Protein AF-A0A975FSP6-F1 (afdb_monomer)

Mean predicted aligned error: 14.66 Å

Secondary structure (DSSP, 8-state):
--TTHHHHHHHHHHHHHHHHHHHHHHHHHHHHHHHHHHHHHHHHHHHHHHHSEEEEEEGGGEEEEEE------S-EEPP---S--TTT------EE----EEEEEEEEEETTTEEEEEEEEESS-HHHHHHHHHTSSEEEEEEETTEEEEEEE--GGGG-

Radius of gyration: 24.95 Å; Cα contacts (8 Å, |Δi|>4): 186; chains: 1; bounding box: 72×28×61 Å

Sequence (160 aa):
MKLGDTKDFFSNLDFYRTTMIIILILDILLKKTSKSLIKSKKINIDRFKKNGTKIEIDTKNCDIIINDEIIKPSFYESSSIYGIKFLKRAKYNVREKKHVQSKLICRYNDDLVGKVEFFKLVNIDSSILKYEICRRSKIDVYTNKGDLENYYIDLEFLKE

Nearest PDB structures (foldseek):
  5x8r-assembly1_y  TM=5.340E-01  e=7.351E+00  Spinacia oleracea
  2c9r-assembly1_A  TM=3.355E-01  e=5.187E+00  Pseudomonas syringae pv. tomato
  6rup-assembly1_B-2  TM=2.967E-01  e=6.175E+00  Homo sapiens

Structure (mmCIF, N/CA/C/O backbone):
data_AF-A0A975FSP6-F1
#
_entry.id   AF-A0A975FSP6-F1
#
loop_
_atom_site.group_PDB
_atom_site.id
_atom_site.type_symbol
_atom_site.label_atom_id
_atom_site.label_alt_id
_atom_site.label_comp_id
_atom_site.label_asym_id
_atom_site.label_entity_id
_atom_site.label_seq_id
_atom_site.pdbx_PDB_ins_code
_atom_site.Cartn_x
_atom_site.Cartn_y
_atom_site.Cartn_z
_atom_site.occupancy
_atom_site.B_iso_or_equiv
_atom_site.auth_seq_id
_atom_site.auth_comp_id
_atom_site.auth_asym_id
_atom_site.auth_atom_id
_atom_site.pdbx_PDB_model_num
ATOM 1 N N . MET A 1 1 ? 54.920 11.124 -46.131 1.00 44.72 1 MET A N 1
ATOM 2 C CA . MET A 1 1 ? 54.144 10.693 -44.950 1.00 44.72 1 MET A CA 1
ATOM 3 C C . MET A 1 1 ? 54.023 11.911 -44.042 1.00 44.72 1 MET A C 1
ATOM 5 O O . MET A 1 1 ? 55.028 12.344 -43.495 1.00 44.72 1 MET A O 1
ATOM 9 N N . LYS A 1 2 ? 52.880 12.609 -44.085 1.00 40.69 2 LYS A N 1
ATOM 10 C CA . LYS A 1 2 ? 52.721 13.941 -43.478 1.00 40.69 2 LYS A CA 1
ATOM 11 C C . LYS A 1 2 ? 52.423 13.805 -41.982 1.00 40.69 2 LYS A C 1
ATOM 13 O O . LYS A 1 2 ? 51.567 13.022 -41.600 1.00 40.69 2 LYS A O 1
ATOM 18 N N . LEU A 1 3 ? 53.093 14.626 -41.174 1.00 44.09 3 LEU A N 1
ATOM 19 C CA . LEU A 1 3 ? 52.961 14.788 -39.716 1.00 44.09 3 LEU A CA 1
ATOM 20 C C . LEU A 1 3 ? 51.569 15.295 -39.236 1.00 44.09 3 LEU A C 1
ATOM 22 O O . LEU A 1 3 ? 51.462 15.854 -38.147 1.00 44.09 3 LEU A O 1
ATOM 26 N N . GLY A 1 4 ? 50.516 15.167 -40.050 1.00 47.06 4 GLY A N 1
ATOM 27 C CA . GLY A 1 4 ? 49.194 15.758 -39.803 1.00 47.06 4 GLY A CA 1
ATOM 28 C C . GLY A 1 4 ? 48.224 14.870 -39.020 1.00 47.06 4 GLY A C 1
ATOM 29 O O . GLY A 1 4 ? 47.397 15.394 -38.285 1.00 47.06 4 GLY A O 1
ATOM 30 N N . ASP A 1 5 ? 48.362 13.545 -39.108 1.00 47.50 5 ASP A N 1
ATOM 31 C CA . ASP A 1 5 ? 47.318 12.613 -38.647 1.00 47.50 5 ASP A CA 1
ATOM 32 C C . ASP A 1 5 ? 47.353 12.305 -37.139 1.00 47.50 5 ASP A C 1
ATOM 34 O O . ASP A 1 5 ? 46.429 11.707 -36.592 1.00 47.50 5 ASP A O 1
ATOM 38 N N . THR A 1 6 ? 48.407 12.709 -36.425 1.00 48.66 6 THR A N 1
ATOM 39 C CA . THR A 1 6 ? 48.540 12.413 -34.990 1.00 48.66 6 THR A CA 1
ATOM 40 C C . THR A 1 6 ? 47.762 13.392 -34.114 1.00 48.66 6 THR A C 1
ATOM 42 O O . THR A 1 6 ? 47.202 12.975 -33.103 1.00 48.66 6 THR A O 1
ATOM 45 N N . LYS A 1 7 ? 47.656 14.673 -34.496 1.00 47.00 7 LYS A N 1
ATOM 46 C CA . LYS A 1 7 ? 46.946 15.688 -33.692 1.00 47.00 7 LYS A CA 1
ATOM 47 C C . LYS A 1 7 ? 45.443 15.419 -33.590 1.00 47.00 7 LYS A C 1
ATOM 49 O O . LYS A 1 7 ? 44.885 15.566 -32.505 1.00 47.00 7 LYS A O 1
ATOM 54 N N . ASP A 1 8 ? 44.824 14.952 -34.671 1.00 48.69 8 ASP A N 1
ATOM 55 C CA . ASP A 1 8 ? 43.397 14.609 -34.695 1.00 48.69 8 ASP A CA 1
ATOM 56 C C . ASP A 1 8 ? 43.093 13.293 -33.963 1.00 48.69 8 ASP A C 1
ATOM 58 O O . ASP A 1 8 ? 41.988 13.088 -33.459 1.00 48.69 8 ASP A O 1
ATOM 62 N N . PHE A 1 9 ? 44.075 12.397 -33.843 1.00 46.00 9 PHE A N 1
ATOM 63 C CA . PHE A 1 9 ? 43.928 11.162 -33.073 1.00 46.00 9 PHE A CA 1
ATOM 64 C C . PHE A 1 9 ? 43.997 11.420 -31.559 1.00 46.00 9 PHE A C 1
ATOM 66 O O . PHE A 1 9 ? 43.183 10.885 -30.804 1.00 46.00 9 PHE A O 1
ATOM 73 N N . PHE A 1 10 ? 44.921 12.278 -31.108 1.00 46.28 10 PHE A N 1
ATOM 74 C CA . PHE A 1 10 ? 45.036 12.655 -29.693 1.00 46.28 10 PHE A CA 1
ATOM 75 C C . PHE A 1 10 ? 43.858 13.516 -29.215 1.00 46.28 10 PHE A C 1
ATOM 77 O O . PHE A 1 10 ? 43.336 13.263 -28.132 1.00 46.28 10 PHE A O 1
ATOM 84 N N . SER A 1 11 ? 43.370 14.455 -30.036 1.00 53.06 11 SER A N 1
ATOM 85 C CA . SER A 1 11 ? 42.202 15.282 -29.691 1.00 53.06 11 SER A CA 1
ATOM 86 C C . SER A 1 11 ? 40.923 14.451 -29.532 1.00 53.06 11 SER A C 1
ATOM 88 O O . SER A 1 11 ? 40.149 14.669 -28.599 1.00 53.06 11 SER A O 1
ATOM 90 N N . ASN A 1 12 ? 40.736 13.434 -30.379 1.00 54.28 12 ASN A N 1
ATOM 91 C CA . ASN A 1 12 ? 39.644 12.477 -30.239 1.00 54.28 12 ASN A CA 1
ATOM 92 C C . ASN A 1 12 ? 39.801 11.617 -28.976 1.00 54.28 12 ASN A C 1
ATOM 94 O O . ASN A 1 12 ? 38.827 11.417 -28.252 1.00 54.28 12 ASN A O 1
ATOM 98 N N . LEU A 1 13 ? 41.009 11.137 -28.659 1.00 55.22 13 LEU A N 1
ATOM 99 C CA . LEU A 1 13 ? 41.260 10.326 -27.461 1.00 55.22 13 LEU A CA 1
ATOM 100 C C . LEU A 1 13 ? 40.981 11.101 -26.158 1.00 55.22 13 LEU A C 1
ATOM 102 O O . LEU A 1 13 ? 40.381 10.553 -25.229 1.00 55.22 13 LEU A O 1
ATOM 106 N N . ASP A 1 14 ? 41.366 12.376 -26.104 1.00 59.44 14 ASP A N 1
ATOM 107 C CA . ASP A 1 14 ? 41.105 13.258 -24.964 1.00 59.44 14 ASP A CA 1
ATOM 108 C C . ASP A 1 14 ? 39.616 13.610 -24.836 1.00 59.44 14 ASP A C 1
ATOM 110 O O . ASP A 1 14 ? 39.090 13.662 -23.720 1.00 59.44 14 ASP A O 1
ATOM 114 N N . PHE A 1 15 ? 38.898 13.742 -25.956 1.00 62.75 15 PHE A N 1
ATOM 115 C CA . PHE A 1 15 ? 37.440 13.890 -25.978 1.00 62.75 15 PHE A CA 1
ATOM 116 C C . PHE A 1 15 ? 36.715 12.638 -25.445 1.00 62.75 15 PHE A C 1
ATOM 118 O O . PHE A 1 15 ? 35.800 12.738 -24.623 1.00 62.75 15 PHE A O 1
ATOM 125 N N . TYR A 1 16 ? 37.148 11.432 -25.831 1.00 60.03 16 TYR A N 1
ATOM 126 C CA . TYR A 1 16 ? 36.582 10.181 -25.302 1.00 60.03 16 TYR A CA 1
ATOM 127 C C . TYR A 1 16 ? 36.880 9.983 -23.810 1.00 60.03 16 TYR A C 1
ATOM 129 O O . TYR A 1 16 ? 36.033 9.499 -23.058 1.00 60.03 16 TYR A O 1
ATOM 137 N N . ARG A 1 17 ? 38.069 10.387 -23.349 1.00 60.34 17 ARG A N 1
ATOM 138 C CA . ARG A 1 17 ? 38.437 10.340 -21.926 1.00 60.34 17 ARG A CA 1
ATOM 139 C C . ARG A 1 17 ? 37.622 11.319 -21.090 1.00 60.34 17 ARG A C 1
ATOM 141 O O . ARG A 1 17 ? 37.090 10.927 -20.055 1.00 60.34 17 ARG A O 1
ATOM 148 N N . THR A 1 18 ? 37.478 12.562 -21.541 1.00 69.06 18 THR A N 1
ATOM 149 C CA . THR A 1 18 ? 36.673 13.572 -20.837 1.00 69.06 18 THR A CA 1
ATOM 150 C C . THR A 1 18 ? 35.193 13.197 -20.795 1.00 69.06 18 THR A C 1
ATOM 152 O O . THR A 1 18 ? 34.585 13.280 -19.730 1.00 69.06 18 THR A O 1
ATOM 155 N N . THR A 1 19 ? 34.619 12.689 -21.888 1.00 66.50 19 THR A N 1
ATOM 156 C CA . THR A 1 19 ? 33.223 12.209 -21.900 1.00 66.50 19 THR A CA 1
ATOM 157 C C . THR A 1 19 ? 32.999 11.006 -20.978 1.00 66.50 19 THR A C 1
ATOM 159 O O . THR A 1 19 ? 32.029 11.002 -20.221 1.00 66.50 19 THR A O 1
ATOM 162 N N . MET A 1 20 ? 33.909 10.026 -20.950 1.00 67.50 20 MET A N 1
ATOM 163 C CA . MET A 1 20 ? 33.862 8.910 -19.991 1.00 67.50 20 MET A CA 1
ATOM 164 C C . MET A 1 20 ? 33.929 9.386 -18.535 1.00 67.50 20 MET A C 1
ATOM 166 O O . MET A 1 20 ? 33.145 8.925 -17.708 1.00 67.50 20 MET A O 1
ATOM 170 N N . ILE A 1 21 ? 34.817 10.335 -18.221 1.00 74.62 21 ILE A N 1
ATOM 171 C CA . ILE A 1 21 ? 34.938 10.914 -16.874 1.00 74.62 21 ILE A CA 1
ATOM 172 C C . ILE A 1 21 ? 33.641 11.629 -16.473 1.00 74.62 21 ILE A C 1
ATOM 174 O O . ILE A 1 21 ? 33.155 11.428 -15.361 1.00 74.62 21 ILE A O 1
ATOM 178 N N . ILE A 1 22 ? 33.036 12.406 -17.376 1.00 75.69 22 ILE A N 1
ATOM 179 C CA . ILE A 1 22 ? 31.762 13.096 -17.127 1.00 75.69 22 ILE A CA 1
ATOM 180 C C . ILE A 1 22 ? 30.636 12.091 -16.846 1.00 75.69 22 ILE A C 1
ATOM 182 O O . ILE A 1 22 ? 29.899 12.263 -15.875 1.00 75.69 22 ILE A O 1
ATOM 186 N N . ILE A 1 23 ? 30.523 11.018 -17.638 1.00 70.88 23 ILE A N 1
ATOM 187 C CA . ILE A 1 23 ? 29.527 9.953 -17.420 1.00 70.88 23 ILE A CA 1
ATOM 188 C C . ILE A 1 23 ? 29.719 9.304 -16.043 1.00 70.88 23 ILE A C 1
ATOM 190 O O . ILE A 1 23 ? 28.748 9.073 -15.323 1.00 70.88 23 ILE A O 1
ATOM 194 N N . LEU A 1 24 ? 30.967 9.053 -15.649 1.00 70.75 24 LEU A N 1
ATOM 195 C CA . LEU A 1 24 ? 31.303 8.416 -14.377 1.00 70.75 24 LEU A CA 1
ATOM 196 C C . LEU A 1 24 ? 30.980 9.330 -13.180 1.00 70.75 24 LEU A C 1
ATOM 198 O O . LEU A 1 24 ? 30.416 8.874 -12.185 1.00 70.75 24 LEU A O 1
ATOM 202 N N . ILE A 1 25 ? 31.253 10.634 -13.297 1.00 78.06 25 ILE A N 1
ATOM 203 C CA . ILE A 1 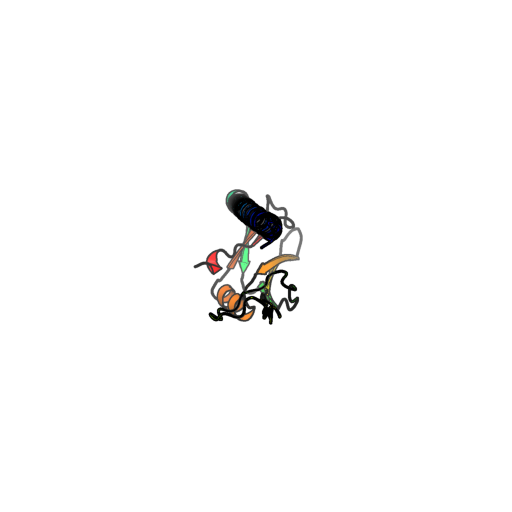25 ? 30.869 11.647 -12.301 1.00 78.06 25 ILE A CA 1
ATOM 204 C C . ILE A 1 25 ? 29.342 11.736 -12.172 1.00 78.06 25 ILE A C 1
ATOM 206 O O . ILE A 1 25 ? 28.821 11.742 -11.054 1.00 78.06 25 ILE A O 1
ATOM 210 N N . LEU A 1 26 ? 28.616 11.763 -13.294 1.00 67.62 26 LEU A N 1
ATOM 211 C CA . LEU A 1 26 ? 27.151 11.786 -13.304 1.00 67.62 26 LEU A CA 1
ATOM 212 C C . LEU A 1 26 ? 26.559 10.536 -12.639 1.00 67.62 26 LEU A C 1
ATOM 214 O O . LEU A 1 26 ? 25.660 10.663 -11.809 1.00 67.62 26 LEU A O 1
ATOM 218 N N . ASP A 1 27 ? 27.091 9.346 -12.926 1.00 66.44 27 ASP A N 1
ATOM 219 C CA . ASP A 1 27 ? 26.640 8.092 -12.309 1.00 66.44 27 ASP A CA 1
ATOM 220 C C . ASP A 1 27 ? 26.876 8.077 -10.785 1.00 66.44 27 ASP A C 1
ATOM 222 O O . ASP A 1 27 ? 25.988 7.707 -10.010 1.00 66.44 27 ASP A O 1
ATOM 226 N N . ILE A 1 28 ? 28.032 8.565 -10.316 1.00 76.56 28 ILE A N 1
ATOM 227 C CA . ILE A 1 28 ? 28.318 8.710 -8.877 1.00 76.56 28 ILE A CA 1
ATOM 228 C C . ILE A 1 28 ? 27.328 9.677 -8.213 1.00 76.56 28 ILE A C 1
ATOM 230 O O . ILE A 1 28 ? 26.786 9.371 -7.143 1.00 76.56 28 ILE A O 1
ATOM 234 N N . LEU A 1 29 ? 27.077 10.835 -8.831 1.00 71.19 29 LEU A N 1
ATOM 235 C CA . LEU A 1 29 ? 26.151 11.837 -8.305 1.00 71.19 29 LEU A CA 1
ATOM 236 C C . LEU A 1 29 ? 24.723 11.286 -8.220 1.00 71.19 29 LEU A C 1
ATOM 238 O O . LEU A 1 29 ? 24.112 11.387 -7.156 1.00 71.19 29 LEU A O 1
ATOM 242 N N . LEU A 1 30 ? 24.233 10.631 -9.279 1.00 61.16 30 LEU A N 1
ATOM 243 C CA . LEU A 1 30 ? 22.906 10.001 -9.333 1.00 61.16 30 LEU A CA 1
ATOM 244 C C . LEU A 1 30 ? 22.740 8.891 -8.282 1.00 61.16 30 LEU A C 1
ATOM 246 O O . LEU A 1 30 ? 21.707 8.789 -7.608 1.00 61.16 30 LEU A O 1
ATOM 250 N N . LYS A 1 31 ? 23.773 8.069 -8.075 1.00 67.19 31 LYS A N 1
ATOM 251 C CA . LYS A 1 31 ? 23.780 7.044 -7.019 1.00 67.19 31 LYS A CA 1
ATOM 252 C C . LYS A 1 31 ? 23.742 7.657 -5.618 1.00 67.19 31 LYS A C 1
ATOM 254 O O . LYS A 1 31 ? 23.122 7.095 -4.715 1.00 67.19 31 LYS A O 1
ATOM 259 N N . LYS A 1 32 ? 24.386 8.806 -5.404 1.00 66.06 32 LYS A N 1
ATOM 260 C CA . LYS A 1 32 ? 24.396 9.486 -4.101 1.00 66.06 32 LYS A CA 1
ATOM 261 C C . LYS A 1 32 ? 23.048 10.141 -3.788 1.00 66.06 32 LYS A C 1
ATOM 263 O O . LYS A 1 32 ? 22.542 9.972 -2.676 1.00 66.06 32 LYS A O 1
ATOM 268 N N . THR A 1 33 ? 22.442 10.842 -4.746 1.00 59.09 33 THR A N 1
ATOM 269 C CA . THR A 1 33 ? 21.113 11.455 -4.576 1.00 59.09 33 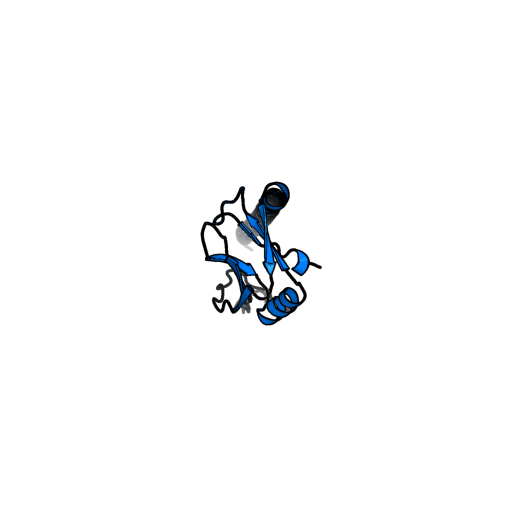THR A CA 1
ATOM 270 C C . THR A 1 33 ? 20.029 10.408 -4.360 1.00 59.09 33 THR A C 1
ATOM 272 O O . THR A 1 33 ? 19.245 10.544 -3.423 1.00 59.09 33 THR A O 1
ATOM 275 N N . SER A 1 34 ? 20.025 9.317 -5.130 1.00 59.22 34 SER A N 1
ATOM 276 C CA . SER A 1 34 ? 19.058 8.224 -4.944 1.00 59.22 34 SER A CA 1
ATOM 277 C C . SER A 1 34 ? 19.157 7.574 -3.558 1.00 59.22 34 SER A C 1
ATOM 279 O O . SER A 1 34 ? 18.142 7.420 -2.877 1.00 59.22 34 SER A O 1
ATOM 281 N N . LYS A 1 35 ? 20.372 7.280 -3.071 1.00 64.75 35 LY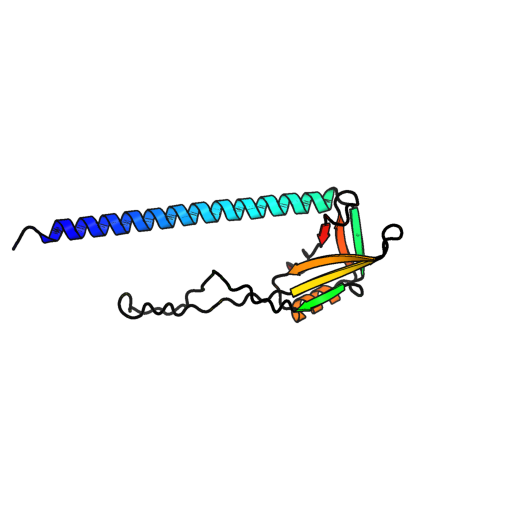S A N 1
ATOM 282 C CA . LYS A 1 35 ? 20.586 6.781 -1.699 1.00 64.75 35 LYS A CA 1
ATOM 283 C C . LYS A 1 35 ? 20.076 7.756 -0.632 1.00 64.75 35 LYS A C 1
ATOM 285 O O . LYS A 1 35 ? 19.459 7.322 0.341 1.00 64.75 35 LYS A O 1
ATOM 290 N N . SER A 1 36 ? 20.311 9.057 -0.809 1.00 64.19 36 SER A N 1
ATOM 291 C CA . SER A 1 36 ? 19.821 10.093 0.111 1.00 64.19 36 SER A CA 1
ATOM 292 C C . SER A 1 36 ? 18.289 10.131 0.168 1.00 64.19 36 SER A C 1
ATOM 294 O O . SER A 1 36 ? 17.708 10.118 1.254 1.00 64.19 36 SER A O 1
ATOM 296 N N . LEU A 1 37 ? 17.630 10.076 -0.994 1.00 58.81 37 LEU A N 1
ATOM 297 C CA . LEU A 1 37 ? 16.169 10.050 -1.103 1.00 58.81 37 LEU A CA 1
ATOM 298 C C . LEU A 1 37 ? 15.567 8.814 -0.423 1.00 58.81 37 LEU A C 1
ATOM 300 O O . LEU A 1 37 ? 14.603 8.935 0.332 1.00 58.81 37 LEU A O 1
ATOM 304 N N . ILE A 1 38 ? 16.167 7.635 -0.621 1.00 71.62 38 ILE A N 1
ATOM 305 C CA . ILE A 1 38 ? 15.741 6.393 0.043 1.00 71.62 38 ILE A CA 1
ATOM 306 C C . ILE A 1 38 ? 15.860 6.527 1.567 1.00 71.62 38 ILE A C 1
ATOM 308 O O . ILE A 1 38 ? 14.933 6.161 2.293 1.00 71.62 38 ILE A O 1
ATOM 312 N N . LYS A 1 39 ? 16.973 7.084 2.062 1.00 71.25 39 LYS A N 1
ATOM 313 C CA . LYS A 1 39 ? 17.202 7.282 3.500 1.00 71.25 39 LYS A CA 1
ATOM 314 C C . LYS A 1 39 ? 16.203 8.272 4.104 1.00 71.25 39 LYS A C 1
ATOM 316 O O . LYS A 1 39 ? 15.636 7.986 5.153 1.00 71.25 39 LYS A O 1
ATOM 321 N N . SER A 1 40 ? 15.951 9.398 3.436 1.00 68.00 40 SER A N 1
ATOM 322 C CA . SER A 1 40 ? 14.966 10.396 3.872 1.00 68.00 40 SER A CA 1
ATOM 323 C C . SER A 1 40 ? 13.548 9.818 3.914 1.00 68.00 40 SER A C 1
ATOM 325 O O . SER A 1 40 ? 12.855 9.962 4.921 1.00 68.00 40 SER A O 1
ATOM 327 N N . LYS A 1 41 ? 13.147 9.071 2.876 1.00 74.94 41 LYS A N 1
ATOM 328 C CA . LYS A 1 41 ? 11.849 8.387 2.835 1.00 74.94 41 LYS A CA 1
ATOM 329 C C . LYS A 1 41 ? 11.691 7.408 3.997 1.00 74.94 41 LYS A C 1
ATOM 331 O O . LYS A 1 41 ? 10.653 7.416 4.649 1.00 74.94 41 LYS A O 1
ATOM 336 N N . LYS A 1 42 ? 12.726 6.611 4.286 1.00 80.94 42 LYS A N 1
ATOM 337 C CA . LYS A 1 42 ? 12.727 5.683 5.425 1.00 80.94 42 LYS A CA 1
ATOM 338 C C . LYS A 1 42 ? 12.551 6.419 6.758 1.00 80.94 42 LYS A C 1
ATOM 340 O O . LYS A 1 42 ? 11.691 6.039 7.537 1.00 80.94 42 LYS A O 1
ATOM 345 N N . ILE A 1 43 ? 13.289 7.510 6.979 1.00 80.50 43 ILE A N 1
ATOM 346 C CA . ILE A 1 43 ? 13.182 8.323 8.205 1.00 80.50 43 ILE A CA 1
ATOM 347 C C . ILE A 1 43 ? 11.766 8.884 8.392 1.00 80.50 43 ILE A C 1
ATOM 349 O O . ILE A 1 43 ? 11.244 8.875 9.505 1.00 80.50 43 ILE A O 1
ATOM 353 N N . ASN A 1 44 ? 11.137 9.367 7.319 1.00 80.31 44 ASN A N 1
ATOM 354 C CA . ASN A 1 44 ? 9.775 9.887 7.399 1.00 80.31 44 ASN A CA 1
ATOM 355 C C . ASN A 1 44 ? 8.770 8.778 7.724 1.00 80.31 44 ASN A C 1
ATOM 357 O O . ASN A 1 44 ? 7.949 8.967 8.614 1.00 80.31 44 ASN A O 1
ATOM 361 N N . ILE A 1 45 ? 8.869 7.615 7.072 1.00 83.88 45 ILE A N 1
ATOM 362 C CA . ILE A 1 45 ? 8.017 6.453 7.375 1.00 83.88 45 ILE A CA 1
ATOM 363 C C . ILE A 1 45 ? 8.183 6.027 8.838 1.00 83.88 45 ILE A C 1
ATOM 365 O O . ILE A 1 45 ? 7.191 5.873 9.544 1.00 83.88 45 ILE A O 1
ATOM 369 N N . ASP A 1 46 ? 9.422 5.920 9.323 1.00 85.38 46 ASP A N 1
ATOM 370 C CA . ASP A 1 46 ? 9.700 5.574 10.720 1.00 85.38 46 ASP A CA 1
ATOM 371 C C . ASP A 1 46 ? 9.086 6.601 11.688 1.00 85.38 46 ASP A C 1
ATOM 373 O O . ASP A 1 46 ? 8.599 6.237 12.759 1.00 85.38 46 ASP A O 1
ATOM 377 N N . ARG A 1 47 ? 9.064 7.888 11.314 1.00 84.81 47 ARG A N 1
ATOM 378 C CA . ARG A 1 47 ? 8.403 8.944 12.093 1.00 84.81 47 ARG A CA 1
ATOM 379 C C . ARG A 1 47 ? 6.884 8.762 12.125 1.00 84.81 47 ARG A C 1
ATOM 381 O O . ARG A 1 47 ? 6.315 8.889 13.205 1.00 84.81 47 ARG A O 1
ATOM 388 N N . PHE A 1 48 ? 6.245 8.445 10.996 1.00 84.38 48 PHE A N 1
ATOM 389 C CA . PHE A 1 48 ? 4.809 8.129 10.956 1.00 84.38 48 PHE A CA 1
ATOM 390 C C . PHE A 1 48 ? 4.474 6.939 11.845 1.00 84.38 48 PHE A C 1
ATOM 392 O O . PHE A 1 48 ? 3.545 7.013 12.639 1.00 84.38 48 PHE A O 1
ATOM 399 N N . LYS A 1 49 ? 5.265 5.868 11.764 1.00 85.88 49 LYS A N 1
ATOM 400 C CA . LYS A 1 49 ? 5.030 4.659 12.555 1.00 85.88 49 LYS A CA 1
ATOM 401 C C . LYS A 1 49 ? 5.196 4.881 14.058 1.00 85.88 49 LYS A C 1
ATOM 403 O O . LYS A 1 49 ? 4.463 4.286 14.838 1.00 85.88 49 LYS A O 1
ATOM 408 N N . LYS A 1 50 ? 6.161 5.711 14.471 1.00 86.44 50 LYS A N 1
ATOM 409 C CA . LYS A 1 50 ? 6.451 5.961 15.894 1.00 86.44 50 LYS A CA 1
ATOM 410 C C . LYS A 1 50 ? 5.555 7.015 16.534 1.00 86.44 50 LYS A C 1
ATOM 412 O O . LYS A 1 50 ? 5.208 6.873 17.699 1.00 86.44 50 LYS A O 1
ATOM 417 N N . ASN A 1 51 ? 5.232 8.077 15.797 1.00 86.00 51 ASN A N 1
ATOM 418 C CA . ASN A 1 51 ? 4.592 9.271 16.358 1.00 86.00 51 ASN A CA 1
ATOM 419 C C . ASN A 1 51 ? 3.195 9.535 15.781 1.00 86.00 51 ASN A C 1
ATOM 421 O O . ASN A 1 51 ? 2.542 10.490 16.199 1.00 86.00 51 ASN A O 1
ATOM 425 N N . GLY A 1 52 ? 2.776 8.765 14.778 1.00 87.19 52 GLY A N 1
ATOM 426 C CA . GLY A 1 52 ? 1.473 8.906 14.149 1.00 87.19 52 GLY A CA 1
ATOM 427 C C . GLY A 1 52 ? 0.379 8.138 14.879 1.00 87.19 52 GLY A C 1
ATOM 428 O O . GLY A 1 52 ? 0.642 7.219 15.655 1.00 87.19 52 GLY A O 1
ATOM 429 N N . THR A 1 53 ? -0.864 8.505 14.592 1.00 89.44 53 THR A N 1
ATOM 430 C CA . THR A 1 53 ? -2.039 7.763 15.044 1.00 89.44 53 THR A CA 1
ATOM 431 C C . THR A 1 53 ? -2.258 6.584 14.106 1.00 89.44 53 THR A C 1
ATOM 433 O O . THR A 1 53 ? -2.323 6.762 12.888 1.00 89.44 53 THR A O 1
ATOM 436 N N . LYS A 1 54 ? -2.351 5.378 14.669 1.00 93.12 54 LYS A N 1
ATOM 437 C CA . LYS A 1 54 ? -2.621 4.153 13.916 1.00 93.12 54 LYS A CA 1
ATOM 438 C C . LYS A 1 54 ? -4.127 3.995 13.697 1.00 93.12 54 LYS A C 1
ATOM 440 O O . LYS A 1 54 ? -4.884 3.969 14.662 1.00 93.12 54 LYS A O 1
ATOM 445 N N . ILE A 1 55 ? -4.530 3.835 12.444 1.00 92.88 55 ILE A N 1
ATOM 446 C CA . ILE A 1 55 ? -5.887 3.495 12.017 1.00 92.88 55 ILE A CA 1
ATOM 447 C C . ILE A 1 55 ? -5.829 2.109 11.379 1.00 92.88 55 ILE A C 1
ATOM 449 O O . ILE A 1 55 ? -5.095 1.898 10.415 1.00 92.88 55 ILE A O 1
ATOM 453 N N . GLU A 1 56 ? -6.591 1.159 11.915 1.00 94.31 56 GLU A N 1
ATOM 454 C CA . GLU A 1 56 ? -6.689 -0.187 11.347 1.00 94.31 56 GLU A CA 1
ATOM 455 C C . GLU A 1 56 ? -7.927 -0.286 10.455 1.00 94.31 56 GLU A C 1
ATOM 457 O O . GLU A 1 56 ? -9.054 -0.146 10.928 1.00 94.31 56 GLU A O 1
ATOM 462 N N . ILE A 1 57 ? -7.725 -0.553 9.168 1.00 94.31 57 ILE A N 1
ATOM 463 C CA . ILE A 1 57 ? -8.802 -0.635 8.178 1.00 94.31 57 ILE A CA 1
ATOM 464 C C . ILE A 1 57 ? -8.969 -2.089 7.745 1.00 94.31 57 ILE A C 1
ATOM 466 O O . ILE A 1 57 ? -7.998 -2.726 7.346 1.00 94.31 57 ILE A O 1
ATOM 470 N N . ASP A 1 58 ? -10.190 -2.626 7.811 1.00 93.94 58 ASP A N 1
ATOM 471 C CA . ASP A 1 58 ? -10.502 -3.955 7.264 1.00 93.94 58 ASP A CA 1
ATOM 472 C C . ASP A 1 58 ? -10.206 -3.980 5.756 1.00 93.94 58 ASP A C 1
ATOM 474 O O . ASP A 1 58 ? -10.589 -3.065 5.024 1.00 93.94 58 ASP A O 1
ATOM 478 N N . THR A 1 59 ? -9.537 -5.029 5.276 1.00 92.25 59 THR A N 1
ATOM 479 C CA . THR A 1 59 ? -9.198 -5.174 3.852 1.00 92.25 59 THR A CA 1
ATOM 480 C C . THR A 1 59 ? -10.424 -5.201 2.945 1.00 92.25 59 THR A C 1
ATOM 482 O O . THR A 1 59 ? -10.321 -4.804 1.787 1.00 92.25 59 THR A O 1
ATOM 485 N N . LYS A 1 60 ? -11.602 -5.566 3.463 1.00 92.44 60 LYS A N 1
ATOM 486 C CA . LYS A 1 60 ? -12.892 -5.466 2.757 1.00 92.44 60 LYS A CA 1
ATOM 487 C C . LYS A 1 60 ? -13.294 -4.031 2.420 1.00 92.44 60 LYS A C 1
ATOM 489 O O . LYS A 1 60 ? -14.064 -3.826 1.488 1.00 92.44 60 LYS A O 1
ATOM 494 N N . ASN A 1 61 ? -12.780 -3.050 3.158 1.00 93.31 61 ASN A N 1
ATOM 495 C CA . ASN A 1 61 ? -13.003 -1.628 2.899 1.00 93.31 61 ASN A CA 1
ATOM 496 C C . ASN A 1 61 ? -11.934 -1.029 1.972 1.00 93.31 61 ASN A C 1
ATOM 498 O O . ASN A 1 61 ? -11.893 0.194 1.799 1.00 93.31 61 ASN A O 1
ATOM 502 N N . CYS A 1 62 ? -11.068 -1.864 1.390 1.00 93.62 62 CYS A N 1
ATOM 503 C CA . CYS A 1 62 ? -10.047 -1.443 0.449 1.00 93.62 62 CYS A CA 1
ATOM 504 C C . CYS A 1 62 ? -10.327 -1.974 -0.962 1.00 93.62 62 CYS A C 1
ATOM 506 O O . CYS A 1 62 ? -10.464 -3.175 -1.178 1.00 93.62 62 CYS A O 1
ATOM 508 N N . ASP A 1 63 ? -10.332 -1.067 -1.933 1.00 92.81 63 ASP A N 1
ATOM 509 C CA . ASP A 1 63 ? -10.422 -1.375 -3.353 1.00 92.81 63 ASP A CA 1
ATOM 510 C C . ASP A 1 63 ? -9.057 -1.257 -4.022 1.00 92.81 63 ASP A C 1
ATOM 512 O O . ASP A 1 63 ? -8.213 -0.438 -3.646 1.00 92.81 63 ASP A O 1
ATOM 516 N N . ILE A 1 64 ? -8.857 -2.058 -5.065 1.00 91.44 64 ILE A N 1
ATOM 517 C CA . ILE A 1 64 ? -7.670 -1.998 -5.912 1.00 91.44 64 ILE A CA 1
ATOM 518 C C . ILE A 1 64 ? -8.127 -1.747 -7.336 1.00 91.44 64 ILE A C 1
ATOM 520 O O . ILE A 1 64 ? -8.899 -2.519 -7.900 1.00 91.44 64 ILE A O 1
ATOM 524 N N . ILE A 1 65 ? -7.634 -0.653 -7.900 1.00 87.94 65 ILE A N 1
ATOM 525 C CA . ILE A 1 65 ? -7.944 -0.211 -9.253 1.00 87.94 65 ILE A CA 1
ATOM 526 C C . ILE A 1 65 ? -6.683 -0.367 -10.099 1.00 87.94 65 ILE A C 1
ATOM 528 O O . ILE A 1 65 ? -5.578 -0.027 -9.660 1.00 87.94 65 ILE A O 1
ATOM 532 N N . ILE A 1 66 ? -6.854 -0.883 -11.315 1.00 81.56 66 ILE A N 1
ATOM 533 C CA . ILE A 1 66 ? -5.797 -0.903 -12.325 1.00 81.56 66 ILE A CA 1
ATOM 534 C C . ILE A 1 66 ? -5.472 0.550 -12.672 1.00 81.56 66 ILE A C 1
ATOM 536 O O . ILE A 1 66 ? -6.356 1.288 -13.104 1.00 81.56 66 ILE A O 1
ATOM 540 N N . ASN A 1 67 ? -4.225 0.978 -12.460 1.00 69.81 67 ASN A N 1
ATOM 541 C CA . ASN A 1 67 ? -3.791 2.275 -12.959 1.00 69.81 67 ASN A CA 1
ATOM 542 C C . ASN A 1 67 ? -3.197 2.076 -14.357 1.00 69.81 67 ASN A C 1
ATOM 544 O O . ASN A 1 67 ? -1.991 1.887 -14.508 1.00 69.81 67 ASN A O 1
ATOM 548 N N . ASP A 1 68 ? -4.065 2.092 -15.370 1.00 55.91 68 ASP A N 1
ATOM 549 C CA . ASP A 1 68 ? -3.692 1.967 -16.788 1.00 55.91 68 ASP A CA 1
ATOM 550 C C . ASP A 1 68 ? -2.954 3.199 -17.334 1.00 55.91 68 ASP A C 1
ATOM 552 O O . ASP A 1 68 ? -2.594 3.240 -18.514 1.00 55.91 68 ASP A O 1
ATOM 556 N N . GLU A 1 69 ? -2.683 4.205 -16.494 1.00 54.91 69 GLU A N 1
ATOM 557 C CA . GLU A 1 69 ? -1.712 5.241 -16.816 1.00 54.91 69 GLU A CA 1
ATOM 558 C C . GLU A 1 69 ? -0.331 4.596 -16.963 1.00 54.91 69 GLU A C 1
ATOM 560 O O . GLU A 1 69 ? 0.452 4.470 -16.021 1.00 54.91 69 GLU A O 1
ATOM 565 N N . ILE A 1 70 ? -0.031 4.179 -18.194 1.00 48.00 70 ILE A N 1
ATOM 566 C CA . ILE A 1 70 ? 1.310 3.856 -18.653 1.00 48.00 70 ILE A CA 1
ATOM 567 C C . ILE A 1 70 ? 2.149 5.098 -18.362 1.00 48.00 70 ILE A C 1
ATOM 569 O O . ILE A 1 70 ? 2.148 6.062 -19.131 1.00 48.00 70 ILE A O 1
ATOM 573 N N . ILE A 1 71 ? 2.871 5.086 -17.243 1.00 46.91 71 ILE A N 1
ATOM 574 C CA . ILE A 1 71 ? 3.950 6.033 -17.004 1.00 46.91 71 ILE A CA 1
ATOM 575 C C . ILE A 1 71 ? 4.903 5.808 -18.171 1.00 46.91 71 ILE A C 1
ATOM 577 O O . ILE A 1 71 ? 5.594 4.790 -18.195 1.00 46.91 71 ILE A O 1
ATOM 581 N N . LYS A 1 72 ? 4.895 6.707 -19.167 1.00 41.16 72 LYS A N 1
ATOM 582 C CA . LYS A 1 72 ? 5.860 6.684 -20.270 1.00 41.16 72 LYS A CA 1
ATOM 583 C C . LYS A 1 72 ? 7.245 6.616 -19.628 1.00 41.16 72 LYS A C 1
ATOM 585 O O . LYS A 1 72 ? 7.639 7.578 -18.963 1.00 41.16 72 LYS A O 1
ATOM 590 N N . PRO A 1 73 ? 7.966 5.492 -19.733 1.00 45.75 73 PRO A N 1
ATOM 591 C CA . PRO A 1 73 ? 9.230 5.373 -19.043 1.00 45.75 73 PRO A CA 1
ATOM 592 C C . PRO A 1 73 ? 10.243 6.264 -19.765 1.00 45.75 73 PRO A C 1
ATOM 594 O O . PRO A 1 73 ? 10.462 6.130 -20.963 1.00 45.75 73 PRO A O 1
ATOM 597 N N . SER A 1 74 ? 10.918 7.146 -19.032 1.00 41.69 74 SER A N 1
ATOM 598 C CA . SER A 1 74 ? 12.175 7.769 -19.473 1.00 41.69 74 SER A CA 1
ATOM 599 C C . SER A 1 74 ? 13.368 6.804 -19.365 1.00 41.69 74 SER A C 1
ATOM 601 O O . SER A 1 74 ? 14.516 7.205 -19.553 1.00 41.69 74 SER A O 1
ATOM 603 N N . PHE A 1 75 ? 13.105 5.527 -19.059 1.00 46.56 75 PHE A N 1
ATOM 604 C CA . PHE A 1 75 ? 14.099 4.490 -18.827 1.00 46.56 75 PHE A CA 1
ATOM 605 C C . PHE A 1 75 ? 13.974 3.363 -19.847 1.00 46.56 75 PHE A C 1
ATOM 607 O O . PHE A 1 75 ? 12.896 2.845 -20.139 1.00 46.56 75 PHE A O 1
ATOM 614 N N . TYR A 1 76 ? 15.133 2.974 -20.351 1.00 45.66 76 TYR A N 1
ATOM 615 C CA . TYR A 1 76 ? 15.313 2.103 -21.492 1.00 45.66 76 TYR A CA 1
ATOM 616 C C . TYR A 1 76 ? 16.202 0.933 -21.075 1.00 45.66 76 TYR A C 1
ATOM 618 O O . TYR A 1 76 ? 17.303 1.148 -20.569 1.00 45.66 76 TYR A O 1
ATOM 626 N N . GLU A 1 77 ? 15.728 -0.304 -21.239 1.00 40.06 77 GLU A N 1
ATOM 627 C CA . GLU A 1 77 ? 16.514 -1.497 -20.901 1.00 40.06 77 GLU A CA 1
ATOM 628 C C . GLU A 1 77 ? 17.336 -1.952 -22.119 1.00 40.06 77 GLU A C 1
ATOM 630 O O . GLU A 1 77 ? 16.817 -2.077 -23.231 1.00 40.06 77 GLU A O 1
ATOM 635 N N . SER A 1 78 ? 18.638 -2.173 -21.915 1.00 41.59 78 SER A N 1
ATOM 636 C CA . SER A 1 78 ? 19.550 -2.707 -22.932 1.00 41.59 78 SER A CA 1
ATOM 637 C C . SER A 1 78 ? 19.318 -4.211 -23.093 1.00 41.59 78 SER A C 1
ATOM 639 O O . SER A 1 78 ? 19.482 -4.965 -22.134 1.00 41.59 78 SER A O 1
ATOM 641 N N . SER A 1 79 ? 18.942 -4.673 -24.291 1.00 41.34 79 SER A N 1
ATOM 642 C CA . SER A 1 79 ? 18.848 -6.111 -24.569 1.00 41.34 79 SER A CA 1
ATOM 643 C C . SER A 1 79 ? 20.245 -6.725 -24.690 1.00 41.34 79 SER A C 1
ATOM 645 O O . SER A 1 79 ? 21.065 -6.233 -25.469 1.00 41.34 79 SER A O 1
ATOM 647 N N . SER A 1 80 ? 20.495 -7.829 -23.988 1.00 46.06 80 SER A N 1
ATOM 648 C CA . SER A 1 80 ? 21.738 -8.603 -24.042 1.00 46.06 80 SER A CA 1
ATOM 649 C C . SER A 1 80 ? 21.915 -9.318 -25.387 1.00 46.06 80 SER A C 1
ATOM 651 O O . SER A 1 80 ? 21.704 -10.520 -25.512 1.00 46.06 80 SER A O 1
ATOM 653 N N . ILE A 1 81 ? 22.331 -8.588 -26.419 1.00 43.69 81 ILE A N 1
ATOM 654 C CA . ILE A 1 81 ? 22.824 -9.192 -27.659 1.00 43.69 81 ILE A CA 1
ATOM 655 C C . ILE A 1 81 ? 24.322 -8.910 -27.736 1.00 43.69 81 ILE A C 1
ATOM 657 O O . ILE A 1 81 ? 24.763 -7.854 -28.189 1.00 43.69 81 ILE A O 1
ATOM 661 N N . TYR A 1 82 ? 25.104 -9.874 -27.249 1.00 46.09 82 TYR A N 1
ATOM 662 C CA . TYR A 1 82 ? 26.532 -9.976 -27.532 1.00 46.09 82 TYR A CA 1
ATOM 663 C C . TYR A 1 82 ? 26.724 -10.077 -29.052 1.00 46.09 82 TYR A C 1
ATOM 665 O O . TYR A 1 82 ? 26.227 -11.014 -29.673 1.00 46.09 82 TYR A O 1
ATOM 673 N N . GLY A 1 83 ? 27.447 -9.132 -29.662 1.00 35.12 83 GLY A N 1
ATOM 674 C CA . GLY A 1 83 ? 27.888 -9.283 -31.052 1.00 35.12 83 GLY A CA 1
ATOM 675 C C . GLY A 1 83 ? 28.111 -7.985 -31.822 1.00 35.12 83 GLY A C 1
ATOM 676 O O . GLY A 1 83 ? 27.228 -7.522 -32.536 1.00 35.12 83 GLY A O 1
ATOM 677 N N . ILE A 1 84 ? 29.322 -7.433 -31.697 1.00 38.72 84 ILE A N 1
ATOM 678 C CA . ILE A 1 84 ? 30.117 -6.755 -32.744 1.00 38.72 84 ILE A CA 1
ATOM 679 C C . ILE A 1 84 ? 29.303 -6.158 -33.917 1.00 38.72 84 ILE A C 1
ATOM 681 O O . ILE A 1 84 ? 29.352 -6.653 -35.039 1.00 38.72 84 ILE A O 1
ATOM 685 N N . LYS A 1 85 ? 28.583 -5.050 -33.689 1.00 39.28 85 LYS A N 1
ATOM 686 C CA . LYS A 1 85 ? 28.115 -4.119 -34.745 1.00 39.28 85 LYS A CA 1
ATOM 687 C C . LYS A 1 85 ? 28.094 -2.679 -34.227 1.00 39.28 85 LYS A C 1
ATOM 689 O O . LYS A 1 85 ? 27.102 -1.969 -34.354 1.00 39.28 85 LYS A O 1
ATOM 694 N N . PHE A 1 86 ? 29.209 -2.245 -33.648 1.00 40.53 86 PHE A N 1
ATOM 695 C CA . PHE A 1 86 ? 29.338 -0.960 -32.954 1.00 40.53 86 PHE A CA 1
ATOM 696 C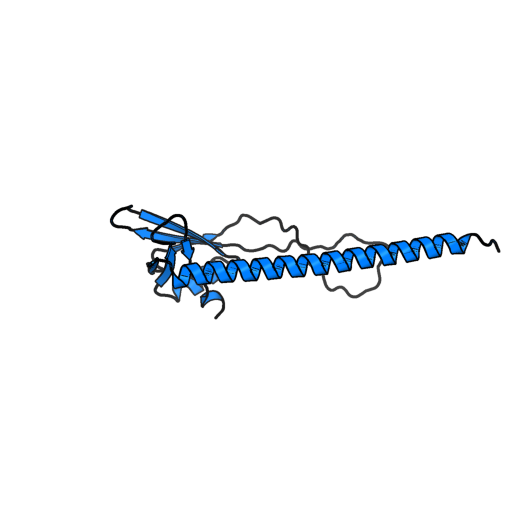 C . PHE A 1 86 ? 29.122 0.306 -33.812 1.00 40.53 86 PHE A C 1
ATOM 698 O O . PHE A 1 86 ? 29.068 1.383 -33.237 1.00 40.53 86 PHE A O 1
ATOM 705 N N . LEU A 1 87 ? 28.955 0.244 -35.145 1.00 41.84 87 LEU A N 1
ATOM 706 C CA . LEU A 1 87 ? 28.950 1.473 -35.969 1.00 41.84 87 LEU A CA 1
ATOM 707 C C . LEU A 1 87 ? 27.884 1.598 -37.075 1.00 41.84 87 LEU A C 1
ATOM 709 O O . LEU A 1 87 ? 27.901 2.591 -37.793 1.00 41.84 87 LEU A O 1
ATOM 713 N N . LYS A 1 88 ? 26.933 0.664 -37.250 1.00 39.47 88 LYS A N 1
ATOM 714 C CA . LYS A 1 88 ? 25.974 0.763 -38.387 1.00 39.47 88 LYS A CA 1
ATOM 715 C C . LYS A 1 88 ? 24.488 0.537 -38.100 1.00 39.47 88 LYS A C 1
ATOM 717 O O . LYS A 1 88 ? 23.683 0.650 -39.019 1.00 39.47 88 LYS A O 1
ATOM 722 N N . ARG A 1 89 ? 24.081 0.242 -36.863 1.00 38.28 89 ARG A N 1
ATOM 723 C CA . ARG A 1 89 ? 22.660 0.044 -36.507 1.00 38.28 89 ARG A CA 1
ATOM 724 C C . ARG A 1 89 ? 22.358 0.462 -35.069 1.00 38.28 89 ARG A C 1
ATOM 726 O O . ARG A 1 89 ? 21.754 -0.299 -34.325 1.00 38.28 89 ARG A O 1
ATOM 733 N N . ALA A 1 90 ? 22.705 1.687 -34.683 1.00 41.50 90 ALA A N 1
ATOM 734 C CA . ALA A 1 90 ? 22.175 2.295 -33.459 1.00 41.50 90 ALA A CA 1
ATOM 735 C C . ALA A 1 90 ? 20.679 2.672 -33.611 1.00 41.50 90 ALA A C 1
ATOM 737 O O . ALA A 1 90 ? 20.243 3.736 -33.186 1.00 41.50 90 ALA A O 1
ATOM 738 N N . LYS A 1 91 ? 19.859 1.792 -34.213 1.00 42.25 91 LYS A N 1
ATOM 739 C CA . LYS A 1 91 ? 18.453 1.677 -33.825 1.00 42.25 91 LYS A CA 1
ATOM 740 C C . LYS A 1 91 ? 18.520 1.038 -32.451 1.00 42.25 91 LYS A C 1
ATOM 742 O O . LYS A 1 91 ? 18.580 -0.183 -32.344 1.00 42.25 91 LYS A O 1
ATOM 747 N N . TYR A 1 92 ? 18.655 1.884 -31.437 1.00 46.56 92 TYR A N 1
ATOM 748 C CA . TYR A 1 92 ? 18.485 1.534 -30.040 1.00 46.56 92 TYR A CA 1
ATOM 749 C C . TYR A 1 92 ? 17.242 0.650 -29.942 1.00 46.56 92 TYR A C 1
ATOM 751 O O . TYR A 1 92 ? 16.118 1.129 -30.064 1.00 46.56 92 TYR A O 1
ATOM 759 N N . ASN A 1 93 ? 17.455 -0.664 -29.851 1.00 45.31 93 ASN A N 1
ATOM 760 C CA . ASN A 1 93 ? 16.389 -1.654 -29.795 1.00 45.31 93 ASN A CA 1
ATOM 761 C C . ASN A 1 93 ? 15.941 -1.711 -28.340 1.00 45.31 93 ASN A C 1
ATOM 763 O O . ASN 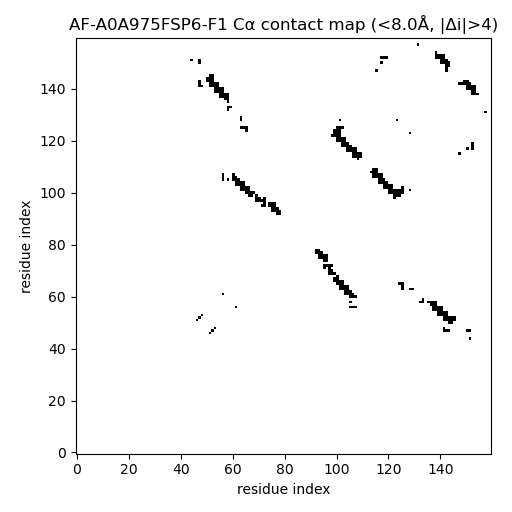A 1 93 ? 16.225 -2.628 -27.577 1.00 45.31 93 ASN A O 1
ATOM 767 N N . VAL A 1 94 ? 15.381 -0.586 -27.950 1.00 49.28 94 VAL A N 1
ATOM 768 C CA . VAL A 1 94 ? 15.093 -0.199 -26.600 1.00 49.28 94 VAL A CA 1
ATOM 769 C C . VAL A 1 94 ? 13.633 -0.531 -26.384 1.00 49.28 94 VAL A C 1
ATOM 771 O O . VAL A 1 94 ? 12.755 -0.015 -27.073 1.00 49.28 94 VAL A O 1
ATOM 774 N N . ARG A 1 95 ? 13.379 -1.470 -25.477 1.00 48.62 95 ARG A N 1
ATOM 775 C CA . ARG A 1 95 ? 12.013 -1.811 -25.097 1.00 48.62 95 ARG A CA 1
ATOM 776 C C . ARG A 1 95 ? 11.579 -0.856 -23.998 1.00 48.62 95 ARG A C 1
ATOM 778 O O . ARG A 1 95 ? 12.296 -0.677 -23.013 1.00 48.62 95 ARG A O 1
ATOM 785 N N . GLU A 1 96 ? 10.412 -0.248 -24.178 1.00 48.69 96 GLU A N 1
ATOM 786 C CA . GLU A 1 96 ? 9.754 0.493 -23.108 1.00 48.69 96 GLU A CA 1
ATOM 787 C C . GLU A 1 96 ? 9.487 -0.463 -21.946 1.00 48.69 96 GLU A C 1
ATOM 789 O O . GLU A 1 96 ? 8.788 -1.472 -22.091 1.00 48.69 96 GLU A O 1
ATOM 794 N N . LYS A 1 97 ? 10.055 -0.155 -20.779 1.00 54.69 97 LYS A N 1
ATOM 795 C CA . LYS A 1 97 ? 9.746 -0.883 -19.555 1.00 54.69 97 LYS A CA 1
ATOM 796 C C . LYS A 1 97 ? 8.375 -0.430 -19.069 1.00 54.69 97 LYS A C 1
ATOM 798 O O . LYS A 1 97 ? 8.251 0.604 -18.418 1.00 54.69 97 LYS A O 1
ATOM 803 N N . LYS A 1 98 ? 7.334 -1.189 -19.414 1.00 57.06 98 LYS A N 1
ATOM 804 C CA . LYS A 1 98 ? 5.987 -0.967 -18.878 1.00 57.06 98 LYS A CA 1
ATOM 805 C C . LYS A 1 98 ? 6.027 -1.190 -17.368 1.00 57.06 98 LYS A C 1
ATOM 807 O O . LYS A 1 98 ? 6.191 -2.317 -16.906 1.00 57.06 98 LYS A O 1
ATOM 812 N N . HIS A 1 99 ? 5.916 -0.112 -16.604 1.00 58.84 99 HIS A N 1
ATOM 813 C CA . HIS A 1 99 ? 5.717 -0.199 -15.167 1.00 58.84 99 HIS A CA 1
ATOM 814 C C . HIS A 1 99 ? 4.229 -0.418 -14.918 1.00 58.84 99 HIS A C 1
ATOM 816 O O . HIS A 1 99 ? 3.435 0.497 -15.108 1.00 58.84 99 HIS A O 1
ATOM 822 N N . VAL A 1 100 ? 3.854 -1.637 -14.530 1.00 70.44 100 VAL A N 1
ATOM 823 C CA . VAL A 1 100 ? 2.491 -1.913 -14.067 1.00 70.44 100 VAL A CA 1
ATOM 824 C C . VAL A 1 100 ? 2.329 -1.251 -12.702 1.00 70.44 100 VAL A C 1
ATOM 826 O O . VAL A 1 100 ? 3.115 -1.507 -11.784 1.00 70.44 100 VAL A O 1
ATOM 829 N N . GLN A 1 101 ? 1.349 -0.361 -12.588 1.00 82.19 101 GLN A N 1
ATOM 830 C CA . GLN A 1 101 ? 1.034 0.341 -11.356 1.00 82.19 101 GLN A CA 1
ATOM 831 C C . GLN A 1 101 ? -0.430 0.095 -10.996 1.00 82.19 101 GLN A C 1
ATOM 833 O O . GLN A 1 101 ? -1.314 0.106 -11.845 1.00 82.19 101 GLN A O 1
ATOM 838 N N . SER A 1 102 ? -0.678 -0.116 -9.713 1.00 88.56 102 SER A N 1
ATOM 839 C CA . SER A 1 102 ? -2.011 -0.288 -9.150 1.00 88.56 102 SER A CA 1
ATOM 840 C C . SER A 1 102 ? -2.283 0.803 -8.133 1.00 88.56 102 SER A C 1
ATOM 842 O O . SER A 1 102 ? -1.370 1.272 -7.447 1.00 88.56 102 SER A O 1
ATOM 844 N N . LYS A 1 103 ? -3.547 1.194 -8.009 1.00 91.44 103 LYS A N 1
ATOM 845 C CA . LYS A 1 103 ? -4.007 2.141 -6.998 1.00 91.44 103 LYS A CA 1
ATOM 846 C C . LYS A 1 103 ? -4.778 1.384 -5.924 1.00 91.44 103 LYS A C 1
ATOM 848 O O . LYS A 1 103 ? -5.832 0.828 -6.208 1.00 91.44 103 LYS A O 1
ATOM 853 N N . LEU A 1 104 ? -4.253 1.379 -4.702 1.00 93.88 104 LEU A N 1
ATOM 854 C CA . LEU A 1 104 ? -4.968 0.928 -3.509 1.00 93.88 104 LEU A CA 1
ATOM 855 C C . LEU A 1 104 ? -5.756 2.108 -2.937 1.00 93.88 104 LEU A C 1
ATOM 857 O O . LEU A 1 104 ? -5.180 3.185 -2.777 1.00 93.88 104 LEU A O 1
ATOM 861 N N . ILE A 1 105 ? -7.034 1.910 -2.624 1.00 94.56 105 ILE A N 1
ATOM 862 C CA . ILE A 1 105 ? -7.914 2.896 -1.989 1.00 94.56 105 ILE A CA 1
ATOM 863 C C . ILE A 1 105 ? -8.562 2.240 -0.776 1.00 94.56 105 ILE A C 1
ATOM 865 O O . ILE A 1 105 ? -9.348 1.322 -0.944 1.00 94.56 105 ILE A O 1
ATOM 869 N N . CYS A 1 106 ? -8.269 2.712 0.428 1.00 95.38 106 CYS A N 1
ATOM 870 C CA . CYS A 1 106 ? -8.848 2.219 1.671 1.00 95.38 106 CYS A CA 1
ATOM 871 C C . CYS A 1 106 ? -9.789 3.257 2.268 1.00 95.38 106 CYS A C 1
ATOM 873 O O . CYS A 1 106 ? -9.430 4.427 2.388 1.00 95.38 106 CYS A O 1
ATOM 875 N N . ARG A 1 107 ? -10.990 2.826 2.653 1.00 94.62 107 ARG A N 1
ATOM 876 C CA . ARG A 1 107 ? -12.027 3.710 3.186 1.00 94.62 107 ARG A CA 1
ATOM 877 C C . ARG A 1 107 ? -12.191 3.510 4.681 1.00 94.62 107 ARG A C 1
ATOM 879 O O . ARG A 1 107 ? -12.309 2.382 5.154 1.00 94.62 107 ARG A O 1
ATOM 886 N N . TYR A 1 108 ? -12.226 4.615 5.403 1.00 92.38 108 TYR A N 1
ATOM 887 C CA . TYR A 1 108 ? -12.396 4.663 6.843 1.00 92.38 108 TYR A CA 1
ATOM 888 C C . TYR A 1 108 ? -13.568 5.583 7.169 1.00 92.38 108 TYR A C 1
ATOM 890 O O . TYR A 1 108 ? -13.670 6.668 6.605 1.00 92.38 108 TYR A O 1
ATOM 898 N N . ASN A 1 109 ? -14.463 5.144 8.047 1.00 88.94 109 ASN A N 1
ATOM 899 C CA . ASN A 1 109 ? -15.510 6.010 8.573 1.00 88.94 109 ASN A CA 1
ATOM 900 C C . ASN A 1 109 ? -15.025 6.551 9.913 1.00 88.94 109 ASN A C 1
ATOM 902 O O . ASN A 1 109 ? -14.867 5.786 10.859 1.00 88.94 109 ASN A O 1
ATOM 906 N N . ASP A 1 110 ? -14.770 7.850 9.952 1.00 85.50 110 ASP A N 1
ATOM 907 C CA . ASP A 1 110 ? -14.484 8.592 11.167 1.00 85.50 110 ASP A CA 1
ATOM 908 C C . ASP A 1 110 ? -15.789 9.164 11.735 1.00 85.50 110 ASP A C 1
ATOM 910 O O . ASP A 1 110 ? -16.603 9.713 10.990 1.00 85.50 110 ASP A O 1
ATOM 914 N N . ASP A 1 111 ? -15.994 9.058 13.045 1.00 82.75 111 ASP A N 1
ATOM 915 C CA . ASP A 1 111 ? -17.236 9.509 13.684 1.00 82.75 111 ASP A CA 1
ATOM 916 C C . ASP A 1 111 ? -17.408 11.041 13.655 1.00 82.75 111 ASP A C 1
ATOM 918 O O . ASP A 1 111 ? -18.530 11.537 13.753 1.00 82.75 111 ASP A O 1
ATOM 922 N N . LEU A 1 112 ? -16.316 11.803 13.514 1.00 81.44 112 LEU A N 1
ATOM 923 C CA . LEU A 1 112 ? -16.327 13.269 13.520 1.00 81.44 112 LEU A CA 1
ATOM 924 C C . LEU A 1 112 ? -16.309 13.848 12.104 1.00 81.44 112 LEU A C 1
ATOM 926 O O . LEU A 1 112 ? -17.012 14.816 11.817 1.00 81.44 112 LEU A O 1
ATOM 930 N N . VAL A 1 113 ? -15.480 13.275 11.229 1.00 78.56 113 VAL A N 1
ATOM 931 C CA . VAL A 1 113 ? -15.229 13.792 9.871 1.00 78.56 113 VAL A CA 1
ATOM 932 C C . VAL A 1 113 ? -16.075 13.067 8.815 1.00 78.56 113 VAL A C 1
ATOM 934 O O . VAL A 1 113 ? -16.261 13.561 7.703 1.00 78.56 113 VAL A O 1
ATOM 937 N N . GLY A 1 114 ? -16.642 11.911 9.159 1.00 85.44 114 GLY A N 1
ATOM 938 C CA . GLY A 1 114 ? -17.376 11.057 8.240 1.00 85.44 114 GLY A CA 1
ATOM 939 C C . GLY A 1 114 ? -16.447 10.161 7.422 1.00 85.44 114 GLY A C 1
ATOM 940 O O . GLY A 1 114 ? -15.424 9.671 7.893 1.00 85.44 114 GLY A O 1
ATOM 941 N N . LYS A 1 115 ? -16.828 9.887 6.174 1.00 88.75 115 LYS A N 1
ATOM 942 C CA . LYS A 1 115 ? -16.114 8.939 5.314 1.00 88.75 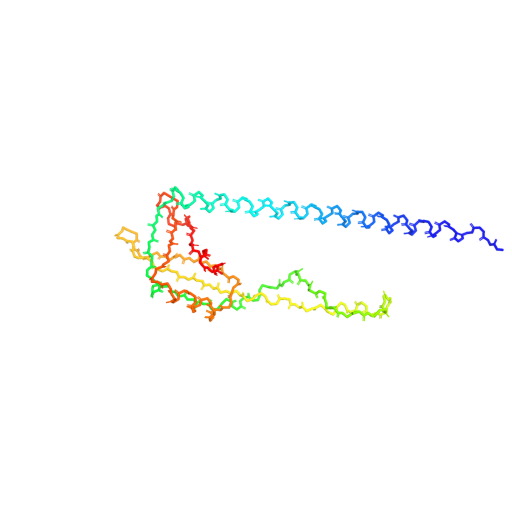115 LYS A CA 1
ATOM 943 C C . LYS A 1 115 ? -14.838 9.560 4.741 1.00 88.75 115 LYS A C 1
ATOM 945 O O . LYS A 1 115 ? -14.897 10.538 4.003 1.00 88.75 115 LYS A O 1
ATOM 950 N N . VAL A 1 116 ? -13.704 8.928 5.016 1.00 92.31 116 VAL A N 1
ATOM 951 C CA . VAL A 1 116 ? -12.361 9.336 4.593 1.00 92.31 116 VAL A CA 1
ATOM 952 C C . VAL A 1 116 ? -11.742 8.253 3.718 1.00 92.31 116 VAL A C 1
ATOM 954 O O . VAL A 1 116 ? -11.892 7.056 3.975 1.00 92.31 116 VAL A O 1
ATOM 957 N N . GLU A 1 117 ? -11.049 8.666 2.660 1.00 93.75 117 GLU A N 1
ATOM 958 C CA . GLU A 1 117 ? -10.387 7.759 1.725 1.00 93.75 117 GLU A CA 1
ATOM 959 C C . GLU A 1 117 ? -8.873 7.976 1.735 1.00 93.75 117 GLU A C 1
ATOM 961 O O . GLU A 1 117 ? -8.377 9.076 1.500 1.00 93.75 117 GLU A O 1
ATOM 966 N N . PHE A 1 118 ? -8.133 6.896 1.954 1.00 93.88 118 PHE A N 1
ATOM 967 C CA . PHE A 1 118 ? -6.681 6.854 1.853 1.00 93.88 118 PHE A CA 1
ATOM 968 C C . PHE A 1 118 ? -6.297 6.146 0.564 1.00 93.88 118 PHE A C 1
ATOM 970 O O . PHE A 1 118 ? -6.813 5.068 0.276 1.00 93.88 118 PHE A O 1
ATOM 977 N N . PHE A 1 119 ? -5.359 6.694 -0.204 1.00 92.94 119 PHE A N 1
ATOM 978 C CA . PHE A 1 119 ? -4.902 6.070 -1.438 1.00 92.94 119 PHE A CA 1
ATOM 979 C C . PHE A 1 119 ? -3.384 5.926 -1.497 1.00 92.94 119 PHE A C 1
ATOM 981 O O . PHE A 1 119 ? -2.618 6.724 -0.960 1.00 92.94 119 PHE A O 1
ATOM 988 N N . LYS A 1 120 ? -2.920 4.891 -2.195 1.00 91.00 120 LYS A N 1
ATOM 989 C CA . LYS A 1 120 ? -1.496 4.692 -2.467 1.00 91.00 120 LYS A CA 1
ATOM 990 C C . LYS A 1 120 ? -1.298 4.031 -3.818 1.00 91.00 120 LYS A C 1
ATOM 992 O O . LYS A 1 120 ? -1.921 3.019 -4.128 1.00 91.00 120 LYS A O 1
ATOM 997 N N . LEU A 1 121 ? -0.391 4.602 -4.604 1.00 89.00 121 LEU A N 1
ATOM 998 C CA . LEU A 1 121 ? 0.098 3.983 -5.829 1.00 89.00 121 LEU A CA 1
ATOM 999 C C . LEU A 1 121 ? 1.173 2.951 -5.482 1.00 89.00 121 LEU A C 1
ATOM 1001 O O . LEU A 1 121 ? 2.104 3.229 -4.718 1.00 89.00 121 LEU A O 1
ATOM 1005 N N . VAL A 1 122 ? 1.038 1.755 -6.043 1.00 87.94 122 VAL A N 1
ATOM 1006 C CA . VAL A 1 122 ? 1.912 0.610 -5.796 1.00 87.94 122 VAL A CA 1
ATOM 1007 C C . VAL A 1 122 ? 2.371 0.061 -7.138 1.00 87.94 122 VAL A C 1
ATOM 1009 O O . VAL A 1 122 ? 1.556 -0.232 -8.005 1.00 87.94 122 VAL A O 1
ATOM 1012 N N . ASN A 1 123 ? 3.680 -0.094 -7.320 1.00 85.06 123 ASN A N 1
ATOM 1013 C CA . ASN A 1 123 ? 4.267 -0.592 -8.568 1.00 85.06 123 ASN A CA 1
ATOM 1014 C C . ASN A 1 123 ? 4.210 -2.131 -8.637 1.00 85.06 123 ASN A C 1
ATOM 1016 O O . ASN A 1 123 ? 5.247 -2.789 -8.705 1.00 85.06 123 ASN A O 1
ATOM 1020 N N . ILE A 1 124 ? 3.006 -2.691 -8.516 1.00 84.69 124 ILE A N 1
ATOM 1021 C CA . ILE A 1 124 ? 2.693 -4.124 -8.563 1.00 84.69 124 ILE A CA 1
ATOM 1022 C C . ILE A 1 124 ? 1.425 -4.288 -9.409 1.00 84.69 124 ILE A C 1
ATOM 1024 O O . ILE A 1 124 ? 0.583 -3.388 -9.439 1.00 84.69 124 ILE A O 1
ATOM 1028 N N . ASP A 1 125 ? 1.292 -5.426 -10.090 1.00 85.69 125 ASP A N 1
ATOM 1029 C CA . ASP A 1 125 ? 0.068 -5.797 -10.802 1.00 85.69 125 ASP A CA 1
ATOM 1030 C C . ASP A 1 125 ? -1.155 -5.843 -9.875 1.00 85.69 125 ASP A C 1
ATOM 1032 O O . ASP A 1 125 ? -1.063 -6.267 -8.722 1.00 85.69 125 ASP A O 1
ATOM 1036 N N . SER A 1 126 ? -2.311 -5.425 -10.386 1.00 87.62 126 SER A N 1
ATOM 1037 C CA . SER A 1 126 ? -3.532 -5.294 -9.583 1.00 87.62 126 SER A CA 1
ATOM 1038 C C . SER A 1 126 ? -4.015 -6.627 -9.015 1.00 87.62 126 SER A C 1
ATOM 1040 O O . SER A 1 126 ? -4.488 -6.668 -7.881 1.00 87.62 126 SER A O 1
ATOM 1042 N N . SER A 1 127 ? -3.836 -7.725 -9.753 1.00 87.81 127 SER A N 1
ATOM 1043 C CA . SER A 1 127 ? -4.249 -9.065 -9.335 1.00 87.81 127 SER A CA 1
ATOM 1044 C C . SER A 1 127 ? -3.351 -9.580 -8.216 1.00 87.81 127 SER A C 1
ATOM 1046 O O . SER A 1 127 ? -3.845 -10.104 -7.219 1.00 87.81 127 SER A O 1
ATOM 1048 N N . ILE A 1 128 ? -2.036 -9.374 -8.353 1.00 89.94 128 ILE A N 1
ATOM 1049 C CA . ILE A 1 128 ? -1.048 -9.739 -7.328 1.00 89.94 128 ILE A CA 1
ATOM 1050 C C . ILE A 1 128 ? -1.282 -8.911 -6.066 1.00 89.94 128 ILE A C 1
ATOM 1052 O O . ILE A 1 128 ? -1.367 -9.462 -4.970 1.00 89.94 128 ILE A O 1
ATOM 1056 N N . LEU A 1 129 ? -1.448 -7.594 -6.214 1.00 91.56 129 LEU A N 1
ATOM 1057 C CA . LEU A 1 129 ? -1.727 -6.712 -5.087 1.00 91.56 129 LEU A CA 1
ATOM 1058 C C . LEU A 1 129 ? -3.021 -7.124 -4.382 1.00 91.56 129 LEU A C 1
ATOM 1060 O O . LEU A 1 129 ? -3.050 -7.183 -3.158 1.00 91.56 129 LEU A O 1
ATOM 1064 N N . LYS A 1 130 ? -4.071 -7.463 -5.139 1.00 91.75 130 LYS A N 1
ATOM 1065 C CA . LYS A 1 130 ? -5.342 -7.931 -4.580 1.00 91.75 130 LYS A CA 1
ATOM 1066 C C . LYS A 1 130 ? -5.174 -9.208 -3.785 1.00 91.75 130 LYS A C 1
ATOM 1068 O O . LYS A 1 130 ? -5.672 -9.285 -2.668 1.00 91.75 130 LYS A O 1
ATOM 1073 N N . TYR A 1 131 ? -4.443 -10.172 -4.326 1.00 91.12 131 TYR A N 1
ATOM 1074 C CA . TYR A 1 131 ? -4.149 -11.410 -3.625 1.00 91.12 131 TYR A CA 1
ATOM 1075 C C . TYR A 1 131 ? -3.416 -11.159 -2.298 1.00 91.12 131 TYR A C 1
ATOM 1077 O O . TYR A 1 131 ? -3.884 -11.611 -1.255 1.00 91.12 131 TYR A O 1
ATOM 1085 N N . GLU A 1 132 ? -2.328 -10.383 -2.304 1.00 92.38 132 GLU A N 1
ATOM 1086 C CA . GLU A 1 132 ? -1.555 -10.116 -1.082 1.00 92.38 132 GLU A CA 1
ATOM 1087 C C . GLU A 1 132 ? -2.340 -9.315 -0.039 1.00 92.38 132 GLU A C 1
ATOM 1089 O O . GLU A 1 132 ? -2.242 -9.575 1.160 1.00 92.38 132 GLU A O 1
ATOM 1094 N N . ILE A 1 133 ? -3.166 -8.371 -0.487 1.00 92.75 133 ILE A N 1
ATOM 1095 C CA . ILE A 1 133 ? -4.032 -7.584 0.392 1.00 92.75 133 ILE A CA 1
ATOM 1096 C C . ILE A 1 133 ? -5.102 -8.477 1.025 1.00 92.75 133 ILE A C 1
ATOM 1098 O O . ILE A 1 133 ? -5.272 -8.449 2.239 1.00 92.75 133 ILE A O 1
ATOM 1102 N N . CYS A 1 134 ? -5.776 -9.327 0.246 1.00 90.06 134 CYS A N 1
ATOM 1103 C CA . CYS A 1 134 ? -6.812 -10.228 0.759 1.00 90.06 134 CYS A CA 1
ATOM 1104 C C . CYS A 1 134 ? -6.281 -11.293 1.734 1.00 90.06 134 CYS A C 1
ATOM 1106 O O . CYS A 1 134 ? -7.063 -11.851 2.501 1.00 90.06 134 CYS A O 1
ATOM 1108 N N . ARG A 1 135 ? -4.972 -11.579 1.740 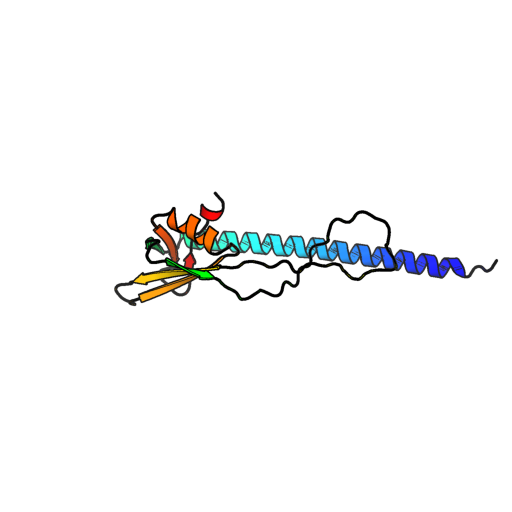1.00 90.75 135 ARG A N 1
ATOM 1109 C CA . ARG A 1 135 ? -4.342 -12.459 2.743 1.00 90.75 135 ARG A CA 1
ATOM 1110 C C . ARG A 1 135 ? -4.227 -11.815 4.123 1.00 90.75 135 ARG A C 1
ATOM 1112 O O . ARG A 1 135 ? -3.957 -12.514 5.098 1.00 90.75 135 ARG A O 1
ATOM 1119 N N . ARG A 1 136 ? -4.409 -10.499 4.221 1.00 89.38 136 ARG A N 1
ATOM 1120 C CA . ARG A 1 136 ? -4.421 -9.758 5.482 1.00 89.38 136 ARG A CA 1
ATOM 1121 C C . ARG A 1 136 ? -5.869 -9.481 5.886 1.00 89.38 136 ARG A C 1
ATOM 1123 O O . ARG A 1 136 ? -6.736 -9.243 5.049 1.00 89.38 136 ARG A O 1
ATOM 1130 N N . SER A 1 137 ? -6.138 -9.498 7.188 1.00 90.81 137 SER A N 1
ATOM 1131 C CA . SER A 1 137 ? -7.439 -9.083 7.725 1.00 90.81 137 SER A CA 1
ATOM 1132 C C . SER A 1 137 ? -7.580 -7.562 7.762 1.00 90.81 137 SER A C 1
ATOM 1134 O O . SER A 1 137 ? -8.677 -7.038 7.604 1.00 90.81 137 SER A O 1
ATOM 1136 N N . LYS A 1 138 ? -6.472 -6.851 7.995 1.00 94.44 138 LYS A N 1
ATOM 1137 C CA . LYS A 1 138 ? -6.445 -5.396 8.140 1.00 94.44 138 LYS A CA 1
ATOM 1138 C C . LYS A 1 138 ? -5.215 -4.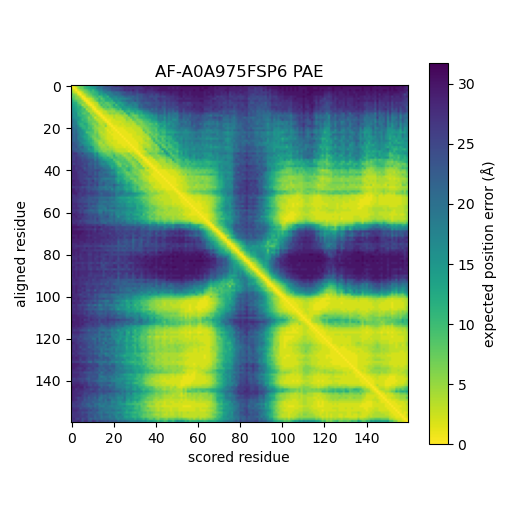780 7.478 1.00 94.44 138 LYS A C 1
ATOM 1140 O O . LYS A 1 138 ? -4.196 -5.450 7.309 1.00 94.44 138 LYS A O 1
ATOM 1145 N N . ILE A 1 139 ? -5.323 -3.498 7.150 1.00 94.62 139 ILE A N 1
ATOM 1146 C CA . ILE A 1 139 ? -4.239 -2.627 6.700 1.00 94.62 139 ILE A CA 1
ATOM 1147 C C . ILE A 1 139 ? -4.098 -1.485 7.691 1.00 94.62 139 ILE A C 1
ATOM 1149 O O . ILE A 1 139 ? -5.080 -0.844 8.065 1.00 94.62 139 ILE A O 1
ATOM 1153 N N . ASP A 1 140 ? -2.855 -1.213 8.064 1.00 94.94 140 ASP A N 1
ATOM 1154 C CA . ASP A 1 140 ? -2.523 -0.141 8.984 1.00 94.94 140 ASP A CA 1
ATOM 1155 C C . ASP A 1 140 ? -2.243 1.152 8.210 1.00 94.94 140 ASP A C 1
ATOM 1157 O O . ASP A 1 140 ? -1.402 1.201 7.307 1.00 94.94 140 ASP A O 1
ATOM 1161 N N . VAL A 1 141 ? -2.947 2.217 8.580 1.00 94.19 141 VAL A N 1
ATOM 1162 C CA . VAL A 1 141 ? -2.725 3.576 8.086 1.00 94.19 141 VAL A CA 1
ATOM 1163 C C . VAL A 1 141 ? -2.262 4.444 9.248 1.00 94.19 141 VAL A C 1
ATOM 1165 O O . VAL A 1 141 ? -2.891 4.480 10.299 1.00 94.19 141 VAL A O 1
ATOM 1168 N N . TYR A 1 142 ? -1.149 5.147 9.066 1.00 92.81 142 TYR A N 1
ATOM 1169 C CA . TYR A 1 142 ? -0.574 6.036 10.071 1.00 92.81 142 TYR A CA 1
ATOM 1170 C C . TYR A 1 142 ? -0.800 7.486 9.667 1.00 92.81 142 TYR A C 1
ATOM 1172 O O . TYR A 1 142 ? -0.339 7.889 8.601 1.00 92.81 142 TYR A O 1
ATOM 1180 N N . THR A 1 143 ? -1.456 8.277 10.511 1.00 90.38 143 THR A N 1
ATOM 1181 C CA . THR A 1 143 ? -1.702 9.709 10.272 1.00 90.38 143 THR A CA 1
ATOM 1182 C C . THR A 1 143 ? -0.828 10.568 11.176 1.00 90.38 143 THR A C 1
ATOM 1184 O O . THR A 1 143 ? -0.479 10.172 12.290 1.00 90.38 143 THR A O 1
ATOM 1187 N N . ASN A 1 144 ? -0.422 11.752 10.722 1.00 83.50 144 ASN A N 1
ATOM 1188 C CA . ASN A 1 144 ? 0.407 12.635 11.541 1.00 83.50 144 ASN A CA 1
ATOM 1189 C C . ASN A 1 144 ? -0.459 13.393 12.558 1.00 83.50 144 ASN A C 1
ATOM 1191 O O . ASN A 1 144 ? -1.103 14.374 12.208 1.00 83.50 144 ASN A O 1
ATOM 1195 N N . LYS A 1 145 ? -0.463 12.963 13.828 1.00 80.56 145 LYS A N 1
ATOM 1196 C CA . LYS A 1 145 ? -1.226 13.612 14.915 1.00 80.56 145 LYS A CA 1
ATOM 1197 C C . LYS A 1 145 ? -2.725 13.805 14.601 1.00 80.56 145 LYS A C 1
ATOM 1199 O O . LYS A 1 145 ? -3.308 14.805 15.007 1.00 80.56 145 LYS A O 1
ATOM 1204 N N . GLY A 1 146 ? -3.339 12.867 13.878 1.00 76.31 146 GLY A N 1
ATOM 1205 C CA . GLY A 1 146 ? -4.754 12.943 13.491 1.00 76.31 146 GLY A CA 1
ATOM 1206 C C . GLY A 1 146 ? -5.043 13.739 12.214 1.00 76.31 146 GLY A C 1
ATOM 1207 O O . GLY A 1 146 ? -6.192 13.780 11.793 1.00 76.31 146 GLY A O 1
ATOM 1208 N N . ASP A 1 147 ? -4.031 14.319 11.563 1.00 84.06 147 ASP A N 1
ATOM 1209 C CA . ASP A 1 147 ? -4.175 14.911 10.230 1.00 84.06 147 ASP A CA 1
ATOM 1210 C C . ASP A 1 147 ? -4.385 13.808 9.179 1.00 84.06 147 ASP A C 1
ATOM 1212 O O . ASP A 1 147 ? -3.459 13.065 8.838 1.00 84.06 147 ASP A O 1
ATOM 1216 N N . LEU A 1 148 ? -5.622 13.689 8.693 1.00 85.38 148 LEU A N 1
ATOM 1217 C CA . LEU A 1 148 ? -6.045 12.647 7.756 1.00 85.38 148 LEU A CA 1
ATOM 1218 C C . LEU A 1 148 ? -5.549 12.886 6.323 1.00 85.38 148 LEU A C 1
ATOM 1220 O O . LEU A 1 148 ? -5.521 11.940 5.538 1.00 85.38 148 LEU A O 1
ATOM 1224 N N . GLU A 1 149 ? -5.116 14.102 5.978 1.00 85.31 149 GLU A N 1
ATOM 1225 C CA . GLU A 1 149 ? -4.502 14.389 4.675 1.00 85.31 149 GLU A CA 1
ATOM 1226 C C . GLU A 1 149 ? -3.036 13.943 4.638 1.00 85.31 149 GLU A C 1
ATOM 1228 O O . GLU A 1 149 ? -2.492 13.607 3.582 1.00 85.31 149 GLU A O 1
ATOM 1233 N N . ASN A 1 150 ? -2.398 13.885 5.807 1.00 87.62 150 ASN A N 1
ATOM 1234 C CA . ASN A 1 150 ? -0.998 13.540 5.958 1.00 87.62 150 ASN A CA 1
ATOM 1235 C C . ASN A 1 150 ? -0.836 12.136 6.542 1.00 87.62 150 ASN A C 1
ATOM 1237 O O . ASN A 1 150 ? -0.720 11.946 7.758 1.00 87.62 150 ASN A O 1
ATOM 1241 N N . TYR A 1 151 ? -0.818 11.144 5.652 1.00 89.81 151 TYR A N 1
ATOM 1242 C CA . TYR A 1 151 ? -0.860 9.737 6.029 1.00 89.81 151 TYR A CA 1
ATOM 1243 C C . TYR A 1 151 ? 0.185 8.866 5.325 1.00 89.81 151 TYR A C 1
ATOM 1245 O O . TYR A 1 151 ? 0.741 9.186 4.272 1.00 89.81 151 TYR A O 1
ATOM 1253 N N . TYR A 1 152 ? 0.411 7.695 5.913 1.00 92.06 152 TYR A N 1
ATOM 1254 C CA . TYR A 1 152 ? 1.201 6.610 5.357 1.00 92.06 152 TYR A CA 1
ATOM 1255 C C . TYR A 1 152 ? 0.432 5.289 5.469 1.00 92.06 152 TYR A C 1
ATOM 1257 O O . TYR A 1 152 ? 0.176 4.810 6.570 1.00 92.06 152 TYR A O 1
ATOM 1265 N N . ILE A 1 153 ? 0.102 4.676 4.328 1.00 93.19 153 ILE A N 1
ATOM 1266 C CA . ILE A 1 153 ? -0.443 3.309 4.285 1.00 93.19 153 ILE A CA 1
ATOM 1267 C C . ILE A 1 153 ? 0.715 2.318 4.378 1.00 93.19 153 ILE A C 1
ATOM 1269 O O . ILE A 1 153 ? 1.606 2.331 3.513 1.00 93.19 153 ILE A O 1
ATOM 1273 N N . ASP A 1 154 ? 0.706 1.453 5.386 1.00 92.12 154 ASP A N 1
ATOM 1274 C CA . ASP A 1 154 ? 1.738 0.445 5.562 1.00 92.12 154 ASP A CA 1
ATOM 1275 C C . ASP A 1 154 ? 1.503 -0.762 4.659 1.00 92.12 154 ASP A C 1
ATOM 1277 O O . ASP A 1 154 ? 0.473 -1.424 4.707 1.00 92.12 154 ASP A O 1
ATOM 1281 N N . LEU A 1 155 ? 2.491 -1.023 3.808 1.00 91.69 155 LEU A N 1
ATOM 1282 C CA . LEU A 1 155 ? 2.507 -2.134 2.862 1.00 91.69 155 LEU A CA 1
ATOM 1283 C C . LEU A 1 155 ? 3.843 -2.882 2.944 1.00 91.69 155 LEU A C 1
ATOM 1285 O O . LEU A 1 155 ? 4.316 -3.425 1.948 1.00 91.69 155 LEU A O 1
ATOM 1289 N N . GLU A 1 156 ? 4.523 -2.838 4.094 1.00 88.50 156 GLU A N 1
ATOM 1290 C CA . GLU A 1 156 ? 5.804 -3.534 4.268 1.00 88.50 156 GLU A CA 1
ATOM 1291 C C . GLU A 1 156 ? 5.690 -5.046 4.103 1.00 88.50 156 GLU A C 1
ATOM 1293 O O . GLU A 1 156 ? 6.627 -5.647 3.586 1.00 88.50 156 GLU A O 1
ATOM 1298 N N . PHE A 1 157 ? 4.525 -5.622 4.403 1.00 86.38 157 PHE A N 1
ATOM 1299 C CA . PHE A 1 157 ? 4.240 -7.036 4.166 1.00 86.38 157 PHE A CA 1
ATOM 1300 C C . PHE A 1 157 ? 4.359 -7.465 2.696 1.00 86.38 157 PHE A C 1
ATOM 1302 O O . PHE A 1 157 ? 4.477 -8.649 2.428 1.00 86.38 157 PHE A O 1
ATOM 1309 N N . LEU A 1 158 ? 4.346 -6.533 1.733 1.00 86.81 158 LEU A N 1
ATOM 1310 C CA . LEU A 1 158 ? 4.589 -6.850 0.318 1.00 86.81 158 LEU A CA 1
ATOM 1311 C C . LEU A 1 158 ? 6.065 -7.171 0.017 1.00 86.81 158 LEU A C 1
ATOM 1313 O O . LEU A 1 158 ? 6.408 -7.449 -1.129 1.00 86.81 158 LEU A O 1
ATOM 1317 N N . LYS A 1 159 ? 6.953 -7.042 1.010 1.00 79.94 159 LYS A N 1
ATOM 1318 C CA . LYS A 1 159 ? 8.382 -7.374 0.912 1.00 79.94 159 LYS A CA 1
ATOM 1319 C C . LYS A 1 159 ? 8.749 -8.676 1.634 1.00 79.94 159 LYS A C 1
ATOM 1321 O O . LYS A 1 159 ? 9.923 -9.038 1.589 1.00 79.94 159 LYS A O 1
ATOM 1326 N N . GLU A 1 160 ? 7.798 -9.284 2.344 1.00 63.88 160 GLU A N 1
ATOM 1327 C CA . GLU A 1 160 ? 7.937 -10.586 3.018 1.00 63.88 160 GLU A CA 1
ATOM 1328 C C . GLU A 1 160 ? 7.785 -11.727 2.007 1.00 63.88 160 GLU A C 1
ATOM 1330 O O . GLU A 1 160 ? 8.556 -12.705 2.124 1.00 63.88 160 GLU A O 1
#

Foldseek 3Di:
DDPPPVVVVVVVVVVVVVVVVVVVVVVVVVVVVVVVVVVVVVVVVVCLVPQFDKDKFFLVQKDKAWPPPQPQDPDWDQDPDDDDPVPDDPPRPTDGPRQGKMKIWGWDQDPPPGIAIDIDIDSDHRVVVSVQSVVDRIWIKTARVPNRVRIDTDDCSVVD

Solvent-accessible surface area (backbone atoms only — not comparable to full-atom values): 9565 Å² total; per-residue (Å²): 138,75,92,64,70,58,62,64,52,51,54,50,51,52,50,54,50,52,52,52,51,52,53,51,52,51,52,53,50,52,55,50,52,52,53,50,52,54,51,52,52,50,53,51,51,54,45,30,71,74,66,24,43,80,42,80,34,51,37,90,44,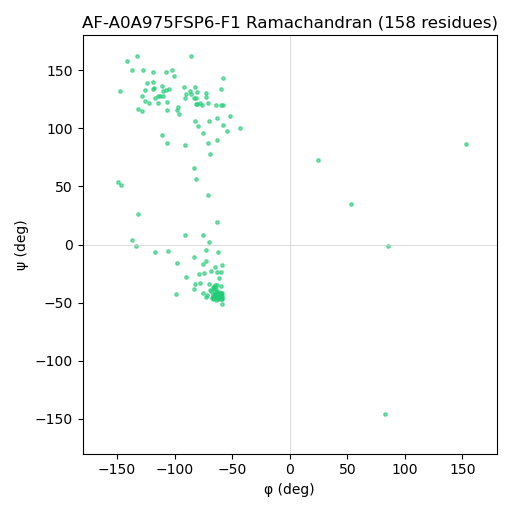42,50,74,41,75,40,81,70,68,60,78,55,98,52,70,52,84,69,94,71,89,71,97,61,94,85,83,63,89,67,75,74,56,50,78,54,81,60,53,34,14,34,40,38,38,50,44,78,40,96,86,82,38,81,43,80,48,73,46,82,39,85,40,49,46,67,60,49,47,53,60,47,67,74,37,73,58,41,49,32,21,17,54,79,71,37,80,89,48,64,44,76,62,63,68,75,82,76,113

pLDDT: mean 72.64, std 19.13, range [35.12, 95.38]